Protein AF-A0A931LMC0-F1 (afdb_monomer_lite)

pLDDT: mean 79.06, std 17.69, range [34.91, 96.12]

Structure (mmCIF, N/CA/C/O backbone):
data_AF-A0A931LMC0-F1
#
_entry.id   AF-A0A931LMC0-F1
#
loop_
_atom_site.group_PDB
_atom_site.id
_atom_site.type_symbol
_atom_site.label_atom_id
_atom_site.label_alt_id
_atom_site.label_comp_id
_atom_site.label_asym_id
_atom_site.label_entity_id
_atom_site.label_seq_id
_atom_site.pdbx_PDB_ins_code
_atom_site.Cartn_x
_atom_site.Cartn_y
_atom_site.Cartn_z
_atom_site.occupancy
_atom_site.B_iso_or_equiv
_atom_site.auth_seq_id
_atom_site.auth_comp_id
_atom_site.auth_asym_id
_atom_site.auth_atom_id
_atom_site.pdbx_PDB_model_num
ATOM 1 N N . MET A 1 1 ? -24.273 28.163 -6.285 1.00 35.72 1 MET A N 1
ATOM 2 C CA . MET A 1 1 ? -22.795 28.225 -6.332 1.00 35.72 1 MET A CA 1
ATOM 3 C C . MET A 1 1 ? -22.248 27.045 -5.550 1.00 35.72 1 MET A C 1
ATOM 5 O O . MET A 1 1 ? -22.040 27.148 -4.347 1.00 35.72 1 MET A O 1
ATOM 9 N N . SER A 1 2 ? -22.114 25.901 -6.216 1.00 34.91 2 SER A N 1
ATOM 10 C CA . SER A 1 2 ? -21.588 24.675 -5.613 1.00 34.91 2 SER A CA 1
ATOM 11 C C . SER A 1 2 ? -20.102 24.589 -5.929 1.00 34.91 2 SER A C 1
ATOM 13 O O . SER A 1 2 ? -19.709 24.722 -7.084 1.00 34.91 2 SER A O 1
ATOM 15 N N . LYS A 1 3 ? -19.295 24.457 -4.876 1.00 38.03 3 LYS A N 1
ATOM 16 C CA . LYS A 1 3 ? -17.833 24.420 -4.920 1.00 38.03 3 LYS A CA 1
ATOM 17 C C . LYS A 1 3 ? -17.358 23.188 -5.690 1.00 38.03 3 LYS A C 1
ATOM 19 O O . LYS A 1 3 ? -17.740 22.069 -5.352 1.00 38.03 3 LYS A O 1
ATOM 24 N N . GLU A 1 4 ? -16.514 23.417 -6.690 1.00 40.94 4 GLU A N 1
ATOM 25 C CA . GLU A 1 4 ? -15.751 22.386 -7.387 1.00 40.94 4 GLU A CA 1
ATOM 26 C C . GLU A 1 4 ? -14.868 21.637 -6.386 1.00 40.94 4 GLU A C 1
ATOM 28 O O . GLU A 1 4 ? -13.973 22.194 -5.749 1.00 40.94 4 GLU A O 1
ATOM 33 N N . THR A 1 5 ? -15.154 20.351 -6.230 1.00 40.06 5 THR A N 1
ATOM 34 C CA . THR A 1 5 ? -14.270 19.387 -5.590 1.00 40.06 5 THR A CA 1
ATOM 35 C C . THR A 1 5 ? -13.240 18.978 -6.638 1.00 40.06 5 THR A C 1
ATOM 37 O O . THR A 1 5 ? -13.558 18.281 -7.597 1.00 40.06 5 THR A O 1
ATOM 40 N N . GLY A 1 6 ? -12.008 19.476 -6.485 1.00 41.44 6 GLY A N 1
ATOM 41 C CA . GLY A 1 6 ? -10.855 19.105 -7.307 1.00 41.44 6 GLY A CA 1
ATOM 42 C C . GLY A 1 6 ? -10.701 17.587 -7.328 1.00 41.44 6 GLY A C 1
ATOM 43 O O . GLY A 1 6 ? -10.383 16.962 -6.318 1.00 41.44 6 GLY A O 1
ATOM 44 N N . CYS A 1 7 ? -11.036 17.014 -8.478 1.00 42.03 7 CYS A N 1
ATOM 45 C CA . CYS A 1 7 ? -11.484 15.643 -8.611 1.00 42.03 7 CYS A CA 1
ATOM 46 C C . CYS A 1 7 ? -10.300 14.672 -8.697 1.00 42.03 7 CYS A C 1
ATOM 48 O O . CYS A 1 7 ? -9.403 14.827 -9.527 1.00 42.03 7 CYS A O 1
ATOM 50 N N . SER A 1 8 ? -10.323 13.621 -7.878 1.00 37.38 8 SER A N 1
ATOM 51 C CA . SER A 1 8 ? -9.375 12.496 -7.874 1.00 37.38 8 SER A CA 1
ATOM 52 C C . SER A 1 8 ? -9.359 11.672 -9.182 1.00 37.38 8 SER A C 1
ATOM 54 O O . SER A 1 8 ? -8.666 10.659 -9.265 1.00 37.38 8 SER A O 1
ATOM 56 N N . THR A 1 9 ? -10.088 12.099 -10.219 1.00 41.34 9 THR A N 1
ATOM 57 C CA . THR A 1 9 ? -10.290 11.418 -11.512 1.00 41.34 9 THR A CA 1
ATOM 58 C C . THR A 1 9 ? -9.020 11.264 -12.351 1.00 41.34 9 THR A C 1
ATOM 60 O O . THR A 1 9 ? -8.942 10.381 -13.201 1.00 41.34 9 THR A O 1
ATOM 63 N N . HIS A 1 10 ? -7.985 12.073 -12.119 1.00 42.84 10 HIS A N 1
ATOM 64 C CA . HIS A 1 10 ? -6.787 12.040 -12.964 1.00 42.84 10 HIS A CA 1
ATOM 65 C C . HIS A 1 10 ? -5.854 10.844 -12.703 1.00 42.84 10 HIS A C 1
ATOM 67 O O . HIS A 1 10 ? -5.043 10.525 -13.569 1.00 42.84 10 HIS A O 1
ATOM 73 N N . PHE A 1 11 ? -5.966 10.146 -11.565 1.00 42.09 11 PHE A N 1
ATOM 74 C CA . PHE A 1 11 ? -5.035 9.054 -11.241 1.00 42.09 11 PHE A CA 1
ATOM 75 C C . PHE A 1 11 ? -5.394 7.718 -11.900 1.00 42.09 11 PHE A C 1
ATOM 77 O O . PHE A 1 11 ? -4.492 6.991 -12.304 1.00 42.09 11 PHE A O 1
ATOM 84 N N . TYR A 1 12 ? -6.684 7.426 -12.093 1.00 40.62 12 TYR A N 1
ATOM 85 C CA . TYR A 1 12 ? -7.116 6.194 -12.768 1.00 40.62 12 TYR A CA 1
ATOM 86 C C . TYR A 1 12 ? -6.734 6.176 -14.251 1.00 40.62 12 TYR A C 1
ATOM 88 O O . TYR A 1 12 ? -6.350 5.139 -14.773 1.00 40.62 12 TYR A O 1
ATOM 96 N N . THR A 1 13 ? -6.766 7.335 -14.913 1.00 46.75 13 THR A N 1
ATOM 97 C CA . THR A 1 13 ? -6.418 7.453 -16.341 1.00 46.75 13 THR A CA 1
ATOM 98 C C . THR A 1 13 ? -4.909 7.343 -16.599 1.00 46.75 13 THR A C 1
ATOM 100 O O . THR A 1 13 ? -4.492 7.076 -17.721 1.00 46.75 13 THR A O 1
ATOM 103 N N . ALA A 1 14 ? -4.079 7.564 -15.574 1.00 53.84 14 ALA A N 1
ATOM 104 C CA . ALA A 1 14 ? -2.620 7.538 -15.681 1.00 53.84 14 ALA A CA 1
ATOM 105 C C . ALA A 1 14 ? -2.002 6.181 -15.311 1.00 53.84 14 ALA A C 1
ATOM 107 O O . ALA A 1 14 ? -0.838 5.943 -15.647 1.00 53.84 14 ALA A O 1
ATOM 108 N N . LEU A 1 15 ? -2.756 5.316 -14.620 1.00 62.12 15 LEU A N 1
ATOM 109 C CA . LEU A 1 15 ? -2.279 4.000 -14.221 1.00 62.12 15 LEU A CA 1
ATOM 110 C C . LEU A 1 15 ? -2.240 3.086 -15.450 1.00 62.12 15 LEU A C 1
ATOM 112 O O . LEU A 1 15 ? -3.274 2.700 -15.990 1.00 62.12 15 LEU A O 1
ATOM 116 N N . ARG A 1 16 ? -1.036 2.751 -15.901 1.00 63.91 16 ARG A N 1
ATOM 117 C CA . ARG A 1 16 ? -0.800 1.827 -17.012 1.00 63.91 16 ARG A CA 1
ATOM 118 C C . ARG A 1 16 ? 0.395 0.949 -16.691 1.00 63.91 16 ARG A C 1
ATOM 120 O O . ARG A 1 16 ? 1.297 1.366 -15.969 1.00 63.91 16 ARG A O 1
ATOM 127 N N . ILE A 1 17 ? 0.420 -0.247 -17.265 1.00 61.00 17 ILE A N 1
ATOM 128 C CA 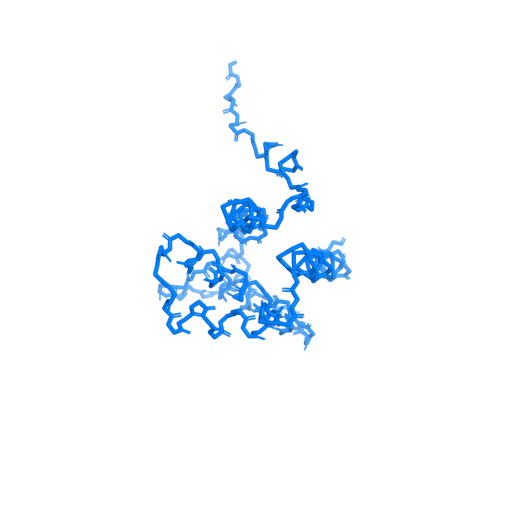. ILE A 1 17 ? 1.642 -1.050 -17.274 1.00 61.00 17 ILE A CA 1
ATOM 129 C C . ILE A 1 17 ? 2.714 -0.235 -18.027 1.00 61.00 17 ILE A C 1
ATOM 131 O O . ILE A 1 17 ? 2.418 0.231 -19.134 1.00 61.00 17 ILE A O 1
ATOM 135 N N . PRO A 1 18 ? 3.911 -0.003 -17.445 1.00 58.66 18 PRO A N 1
ATOM 136 C CA . PRO A 1 18 ? 5.004 0.674 -18.131 1.00 58.66 18 PRO A CA 1
ATOM 137 C C . PRO A 1 18 ? 5.259 0.025 -19.493 1.00 58.66 18 PRO A C 1
ATOM 139 O O . PRO A 1 18 ? 5.542 -1.172 -19.573 1.00 58.66 18 PRO A O 1
ATOM 142 N N . LEU A 1 19 ? 5.129 0.820 -20.558 1.00 57.88 19 LEU A N 1
ATOM 143 C CA . LEU A 1 19 ? 5.334 0.359 -21.936 1.00 57.88 19 LEU A CA 1
ATOM 144 C C . LEU A 1 19 ? 6.824 0.285 -22.290 1.00 57.88 19 LEU A C 1
ATOM 146 O O . LEU A 1 19 ? 7.197 -0.377 -23.257 1.00 57.88 19 LEU A O 1
ATOM 150 N N . VAL A 1 20 ? 7.666 0.970 -21.513 1.00 61.00 20 VAL A N 1
ATOM 151 C CA . VAL A 1 20 ? 9.119 0.975 -21.653 1.00 61.00 20 VAL A CA 1
ATOM 152 C C . VAL A 1 20 ? 9.744 0.727 -20.281 1.00 61.00 20 VAL A C 1
ATOM 154 O O . VAL A 1 20 ? 9.271 1.245 -19.270 1.00 61.00 20 VAL A O 1
ATOM 157 N N . ASP A 1 21 ? 10.824 -0.052 -20.249 1.00 62.91 21 ASP A N 1
ATOM 158 C CA . ASP A 1 21 ? 11.586 -0.394 -19.041 1.00 62.91 21 ASP A CA 1
ATOM 159 C C . ASP A 1 21 ? 12.452 0.799 -18.578 1.00 62.91 21 ASP A C 1
ATOM 161 O O . ASP A 1 21 ? 13.682 0.766 -18.583 1.00 62.91 21 ASP A O 1
ATOM 165 N N . VAL A 1 22 ? 11.797 1.925 -18.274 1.00 76.69 22 VAL A N 1
ATOM 166 C CA . VAL A 1 22 ? 12.434 3.186 -17.881 1.00 76.69 22 VAL A CA 1
ATOM 167 C C . VAL A 1 22 ? 12.048 3.526 -16.449 1.00 76.69 22 VAL A C 1
ATOM 169 O O . VAL A 1 22 ? 10.870 3.656 -16.114 1.00 76.69 22 VAL A O 1
ATOM 172 N N . GLN A 1 23 ? 13.064 3.755 -15.614 1.00 77.44 23 GLN A N 1
ATOM 173 C CA . GLN A 1 23 ? 12.900 4.027 -14.183 1.00 77.44 23 GLN A CA 1
ATOM 174 C C . GLN A 1 23 ? 11.944 5.195 -13.895 1.00 77.44 23 GLN A C 1
ATOM 176 O O . GLN A 1 23 ? 11.107 5.088 -13.008 1.00 77.44 23 GLN A O 1
ATOM 181 N N . SER A 1 24 ? 12.005 6.285 -14.666 1.00 82.00 24 SER A N 1
ATOM 182 C CA . SER A 1 24 ? 11.127 7.446 -14.459 1.00 82.00 24 SER A CA 1
ATOM 183 C C . SER A 1 24 ? 9.650 7.156 -14.753 1.00 82.00 24 SER A C 1
ATOM 185 O O . SER A 1 24 ? 8.775 7.725 -14.095 1.00 82.00 24 SER A O 1
ATOM 187 N N . GLU A 1 25 ? 9.351 6.268 -15.708 1.00 81.81 25 GLU A N 1
ATOM 188 C CA . GLU A 1 25 ? 7.983 5.807 -15.957 1.00 81.81 25 GLU A CA 1
ATOM 189 C C . GLU A 1 25 ? 7.517 4.903 -14.814 1.00 81.81 25 GLU A C 1
ATOM 191 O O . GLU A 1 25 ? 6.444 5.138 -14.259 1.00 81.81 25 GLU A O 1
ATOM 196 N N . PHE A 1 26 ? 8.350 3.948 -14.394 1.00 83.88 26 PHE A N 1
ATOM 197 C CA . PHE A 1 26 ? 8.071 3.090 -13.241 1.00 83.88 26 PHE A CA 1
ATOM 198 C C . PHE A 1 26 ? 7.796 3.899 -11.965 1.00 83.88 26 PHE A C 1
ATOM 200 O O . PHE A 1 26 ? 6.766 3.704 -11.320 1.00 83.88 26 PHE A O 1
ATOM 207 N N . ASP A 1 27 ? 8.653 4.865 -11.632 1.00 83.81 27 ASP A N 1
ATOM 208 C CA . ASP A 1 27 ? 8.491 5.721 -10.453 1.00 83.81 27 ASP A CA 1
ATOM 209 C C . ASP A 1 27 ? 7.198 6.543 -10.526 1.00 83.81 27 ASP A C 1
ATOM 211 O O . ASP A 1 27 ? 6.504 6.715 -9.520 1.00 83.81 27 ASP A O 1
ATOM 215 N N . SER A 1 28 ? 6.836 7.020 -11.723 1.00 85.69 28 SER A N 1
ATOM 216 C CA . SER A 1 28 ? 5.581 7.744 -11.952 1.00 85.69 28 SER A CA 1
ATOM 217 C C . SER A 1 28 ? 4.362 6.847 -11.727 1.00 85.69 28 SER A C 1
ATOM 219 O O . SER A 1 28 ? 3.390 7.279 -11.102 1.00 85.69 28 SER A O 1
ATOM 221 N N . GLN A 1 29 ? 4.422 5.593 -12.179 1.00 88.25 29 GLN A N 1
ATOM 222 C CA . GLN A 1 29 ? 3.363 4.605 -11.980 1.00 88.25 29 GLN A CA 1
ATOM 223 C C . GLN A 1 29 ? 3.224 4.193 -10.505 1.00 88.25 29 GLN A C 1
ATOM 225 O O . GLN A 1 29 ? 2.119 4.189 -9.958 1.00 88.25 29 GLN A O 1
ATOM 230 N N . VAL A 1 30 ? 4.340 3.945 -9.812 1.00 88.75 30 VAL A N 1
ATOM 231 C CA . VAL A 1 30 ? 4.368 3.679 -8.362 1.00 88.75 30 VAL A CA 1
ATOM 232 C C . VAL A 1 30 ? 3.808 4.864 -7.570 1.00 88.75 30 VAL A C 1
ATOM 234 O O . VAL A 1 30 ? 3.014 4.676 -6.642 1.00 88.75 30 VAL A O 1
ATOM 237 N N . LEU A 1 31 ? 4.178 6.095 -7.937 1.00 89.31 31 LEU A N 1
ATOM 238 C CA . LEU A 1 31 ? 3.652 7.312 -7.321 1.00 89.31 31 LEU A CA 1
ATOM 239 C C . LEU A 1 31 ? 2.135 7.426 -7.511 1.00 89.31 31 LEU A C 1
ATOM 241 O O . LEU A 1 31 ? 1.427 7.721 -6.545 1.00 89.31 31 LEU A O 1
ATOM 245 N N . ALA A 1 32 ? 1.638 7.195 -8.729 1.00 89.62 32 ALA A N 1
ATOM 246 C CA . ALA A 1 32 ? 0.211 7.229 -9.029 1.00 89.62 32 ALA A CA 1
ATOM 247 C C . ALA A 1 32 ? -0.554 6.189 -8.200 1.00 89.62 32 ALA A C 1
ATOM 249 O O . ALA A 1 32 ? -1.514 6.541 -7.514 1.00 89.62 32 ALA A O 1
ATOM 250 N N . LEU A 1 33 ? -0.084 4.940 -8.173 1.00 91.06 33 LEU A N 1
ATOM 251 C CA . LEU A 1 33 ? -0.728 3.873 -7.409 1.00 91.06 33 LEU A CA 1
ATOM 252 C C . LEU A 1 33 ? -0.718 4.146 -5.900 1.00 91.06 33 LEU A C 1
ATOM 254 O O . LEU A 1 33 ? -1.727 3.950 -5.224 1.00 91.06 33 LEU A O 1
ATOM 258 N N . THR A 1 34 ? 0.393 4.663 -5.366 1.00 91.94 34 THR A N 1
ATOM 259 C CA . THR A 1 34 ? 0.477 5.031 -3.945 1.00 91.94 34 THR A CA 1
ATOM 260 C C . THR A 1 34 ? -0.542 6.113 -3.594 1.00 91.94 34 THR A C 1
ATOM 262 O O . THR A 1 34 ? -1.172 6.041 -2.542 1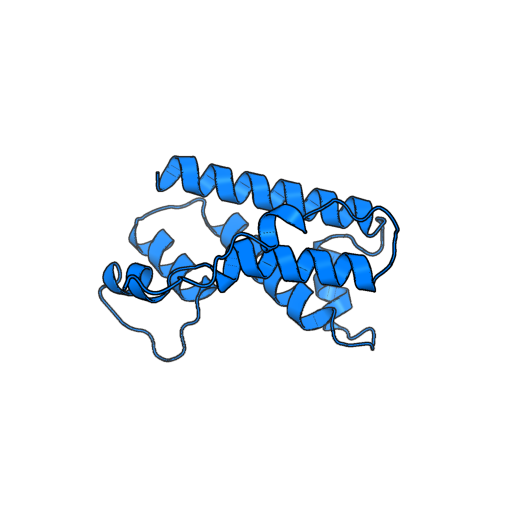.00 91.94 34 THR A O 1
ATOM 265 N N . LYS A 1 35 ? -0.760 7.098 -4.474 1.00 90.12 35 LYS A N 1
ATOM 266 C CA . LYS A 1 35 ? -1.793 8.118 -4.251 1.00 90.12 35 LYS A CA 1
ATOM 267 C C . LYS A 1 35 ? -3.200 7.521 -4.214 1.00 90.12 35 LYS A C 1
ATOM 269 O O . LYS A 1 35 ? -4.015 7.941 -3.400 1.00 90.12 35 LYS A O 1
ATOM 274 N N . ILE A 1 36 ? -3.468 6.537 -5.072 1.00 90.12 36 ILE A N 1
ATOM 275 C CA . ILE A 1 36 ? -4.773 5.870 -5.160 1.00 90.12 36 ILE A CA 1
ATOM 276 C C . ILE A 1 36 ? -5.040 4.979 -3.945 1.00 90.12 36 ILE A C 1
ATOM 278 O O . ILE A 1 36 ? -6.170 4.958 -3.474 1.00 90.12 36 ILE A O 1
ATOM 282 N N . LEU A 1 37 ? -4.045 4.242 -3.443 1.00 92.06 37 LEU A N 1
ATOM 283 C CA . LEU A 1 37 ? -4.259 3.230 -2.398 1.00 92.06 37 LEU A CA 1
ATOM 284 C C . LEU A 1 37 ? -3.905 3.696 -0.982 1.00 92.06 37 LEU A C 1
ATOM 286 O O . LEU A 1 37 ? -4.500 3.220 -0.020 1.00 92.06 37 LEU A O 1
ATOM 290 N N . VAL A 1 38 ? -2.918 4.583 -0.843 1.00 92.06 38 VAL A N 1
ATOM 291 C CA . VAL A 1 38 ? -2.390 5.016 0.459 1.00 92.06 38 VAL A CA 1
ATOM 292 C C . VAL A 1 38 ? -2.827 6.439 0.777 1.00 92.06 38 VAL A C 1
ATOM 294 O O . VAL A 1 38 ? -3.417 6.663 1.830 1.00 92.06 38 VAL A O 1
ATOM 297 N N . ASP A 1 39 ? -2.573 7.399 -0.118 1.00 88.94 39 ASP A N 1
ATOM 298 C CA . ASP A 1 39 ? -2.890 8.812 0.162 1.00 88.94 39 ASP A CA 1
ATOM 299 C C . ASP A 1 39 ? -4.411 9.076 0.147 1.00 88.94 39 ASP A C 1
ATOM 301 O O . ASP A 1 39 ? -4.869 10.078 0.690 1.00 88.94 39 ASP A O 1
ATOM 305 N N . SER A 1 40 ? -5.201 8.179 -0.450 1.00 88.69 40 SER A N 1
ATOM 306 C CA . SER A 1 40 ? -6.667 8.249 -0.470 1.00 88.69 40 SER A CA 1
ATOM 307 C C . SER A 1 40 ? -7.333 7.750 0.817 1.00 88.69 40 SER A C 1
ATOM 309 O O . SER A 1 40 ? -8.541 7.938 0.988 1.00 88.69 40 SER A O 1
ATOM 311 N N . LEU A 1 41 ? -6.580 7.105 1.721 1.00 90.31 41 LEU A N 1
ATOM 312 C CA . LEU A 1 41 ? -7.124 6.596 2.975 1.00 90.31 41 LEU A CA 1
ATOM 313 C C . LEU A 1 41 ? -7.698 7.757 3.788 1.00 90.31 41 LEU A C 1
ATOM 315 O O . LEU A 1 41 ? -6.990 8.687 4.174 1.00 90.31 41 LEU A O 1
ATOM 319 N N . ASN A 1 42 ? -8.996 7.686 4.083 1.00 90.50 42 ASN A N 1
ATOM 320 C CA . ASN A 1 42 ? -9.660 8.713 4.871 1.00 90.50 42 ASN A CA 1
ATOM 321 C C . ASN A 1 42 ? -9.316 8.542 6.357 1.00 90.50 42 ASN A C 1
ATOM 323 O O . ASN A 1 42 ? -10.031 7.896 7.123 1.00 90.50 42 ASN A O 1
ATOM 327 N N . GLU A 1 43 ? -8.187 9.122 6.753 1.00 91.31 43 GLU A N 1
ATOM 328 C CA . GLU A 1 43 ? -7.663 9.047 8.113 1.00 91.31 43 GLU A CA 1
ATOM 329 C C . GLU A 1 43 ? -8.622 9.585 9.181 1.00 91.31 43 GLU A C 1
ATOM 331 O O . GLU A 1 43 ? -8.563 9.125 10.324 1.00 91.31 43 GLU A O 1
ATOM 336 N N . GLU A 1 44 ? -9.474 10.550 8.830 1.00 90.19 44 GLU A N 1
ATOM 337 C CA . GLU A 1 44 ? -10.473 11.129 9.732 1.00 90.19 44 GLU A CA 1
ATOM 338 C C . GLU A 1 44 ? -11.584 10.115 10.014 1.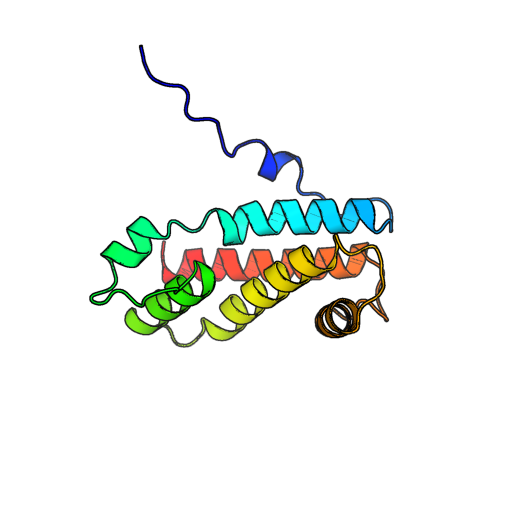00 90.19 44 GLU A C 1
ATOM 340 O O . GLU A 1 44 ? -11.788 9.744 11.169 1.00 90.19 44 GLU A O 1
ATOM 345 N N . LYS A 1 45 ? -12.205 9.554 8.968 1.00 90.44 45 LYS A N 1
ATOM 346 C CA . LYS A 1 45 ? -13.249 8.523 9.108 1.00 90.44 45 LYS A CA 1
ATOM 347 C C . LYS A 1 45 ? -12.742 7.249 9.776 1.00 90.44 45 LYS A C 1
ATOM 349 O O . LYS A 1 45 ? -13.463 6.627 10.551 1.00 90.44 45 LYS A O 1
ATOM 354 N N . ILE A 1 46 ? -11.501 6.846 9.500 1.00 92.62 46 ILE A N 1
ATOM 355 C CA . ILE A 1 46 ? -10.894 5.700 10.190 1.00 92.62 46 ILE A CA 1
ATOM 356 C C . ILE A 1 46 ? -10.729 6.019 11.683 1.00 92.62 46 ILE A C 1
ATOM 358 O O . ILE A 1 46 ? -11.023 5.175 12.527 1.00 92.62 46 ILE A O 1
ATOM 362 N N . GLN A 1 47 ? -10.296 7.236 12.030 1.00 92.19 47 GLN A N 1
ATOM 363 C CA . GLN A 1 47 ? -10.143 7.648 13.425 1.00 92.19 47 GLN A CA 1
ATOM 364 C C . GLN A 1 47 ? -11.483 7.716 14.171 1.00 92.19 47 GLN A C 1
ATOM 366 O O . GLN A 1 47 ? -11.504 7.391 15.354 1.00 92.19 47 GLN A O 1
ATOM 371 N N . GLU A 1 48 ? -12.584 8.086 13.513 1.00 92.44 48 GLU A N 1
ATOM 372 C CA . GLU A 1 48 ? -13.936 8.057 14.101 1.00 92.44 48 GLU A CA 1
ATOM 373 C C . GLU A 1 48 ? -14.370 6.643 14.523 1.00 92.44 48 GLU A C 1
ATOM 375 O O . GLU A 1 48 ? -15.139 6.481 15.466 1.00 92.44 48 GLU A O 1
ATOM 380 N N . GLN A 1 49 ? -13.851 5.608 13.856 1.00 90.88 49 GLN A N 1
ATOM 381 C CA . GLN A 1 49 ? -14.118 4.202 14.177 1.00 90.88 49 GLN A CA 1
ATOM 382 C C . GLN A 1 49 ? -13.183 3.640 15.263 1.00 90.88 49 GLN A C 1
ATOM 384 O O . GLN A 1 49 ? -13.319 2.480 15.653 1.00 90.88 49 GLN A O 1
ATOM 389 N N . LEU A 1 50 ? -12.217 4.432 15.737 1.00 91.75 50 LEU A N 1
ATOM 390 C CA . LEU A 1 50 ? -11.215 4.037 16.723 1.00 91.75 50 LEU A CA 1
ATOM 391 C C . LEU A 1 50 ? -11.454 4.780 18.039 1.00 91.75 50 LEU A C 1
ATOM 393 O O . LEU A 1 50 ? -11.508 6.005 18.081 1.00 91.75 50 LEU A O 1
ATOM 397 N N . SER A 1 51 ? -11.519 4.037 19.144 1.00 88.06 51 SER A N 1
ATOM 398 C CA . SER A 1 51 ? -11.785 4.595 20.480 1.00 88.06 51 SER A CA 1
ATOM 399 C C . SER A 1 51 ? -10.656 5.475 21.021 1.00 88.06 51 SER A C 1
ATOM 401 O O . SER A 1 51 ? -10.877 6.308 21.897 1.00 88.06 51 SER A O 1
ATOM 403 N N . THR A 1 52 ? -9.434 5.303 20.515 1.00 90.38 52 THR A N 1
ATOM 404 C CA . THR A 1 52 ? -8.248 6.027 20.980 1.00 90.38 52 THR A CA 1
ATOM 405 C C . THR A 1 52 ? -7.502 6.681 19.827 1.00 90.38 52 THR A C 1
ATOM 407 O O . THR A 1 52 ? -7.471 6.176 18.699 1.00 90.38 52 THR A O 1
ATOM 410 N N . LYS A 1 53 ? -6.852 7.810 20.117 1.00 90.06 53 LYS A N 1
ATOM 411 C CA . LYS A 1 53 ? -5.975 8.519 19.183 1.00 90.06 53 LYS A CA 1
ATOM 412 C C . LYS A 1 53 ? -4.523 8.304 19.591 1.00 90.06 53 LYS A C 1
ATOM 414 O O . LYS A 1 53 ? -4.143 8.641 20.709 1.00 90.06 53 LYS A O 1
ATOM 419 N N . ILE A 1 54 ? -3.709 7.774 18.681 1.00 91.44 54 ILE A N 1
ATOM 420 C CA . ILE A 1 54 ? -2.272 7.588 18.900 1.00 91.44 54 ILE A CA 1
ATOM 421 C C . ILE A 1 54 ? -1.529 8.770 18.272 1.00 91.44 54 ILE A C 1
ATOM 423 O O . ILE A 1 54 ? -1.691 9.081 17.090 1.00 91.44 54 ILE A O 1
ATOM 427 N N . LYS A 1 55 ? -0.718 9.472 19.070 1.00 89.19 55 LYS A N 1
ATOM 428 C CA . LYS A 1 55 ? 0.048 10.631 18.594 1.00 89.19 55 LYS A CA 1
ATOM 429 C C . LYS A 1 55 ? 1.080 10.183 17.553 1.00 89.19 55 LYS A C 1
ATOM 431 O O . LYS A 1 55 ? 1.898 9.317 17.832 1.00 89.19 55 LYS A O 1
ATOM 436 N N . GLY A 1 56 ? 1.062 10.808 16.374 1.00 86.00 56 GLY A N 1
ATOM 437 C CA . GLY A 1 56 ? 2.012 10.522 15.289 1.00 86.00 56 GLY A CA 1
ATOM 438 C C . GLY A 1 56 ? 1.667 9.304 14.423 1.00 86.00 56 GLY A C 1
ATOM 439 O O . GLY A 1 56 ? 2.431 8.976 13.518 1.00 86.00 56 GLY A O 1
ATOM 440 N N . GLU A 1 57 ? 0.528 8.650 14.663 1.00 90.31 57 GLU A N 1
ATOM 441 C CA . GLU A 1 57 ? 0.050 7.545 13.832 1.00 90.31 57 GLU A CA 1
ATOM 442 C C . GLU A 1 57 ? -0.404 8.052 12.452 1.00 90.31 57 GLU A C 1
ATOM 444 O O . GLU A 1 57 ? -1.267 8.927 12.355 1.00 90.31 57 GLU A O 1
ATOM 449 N N . LYS A 1 58 ? 0.193 7.497 11.390 1.00 89.06 58 LYS A N 1
ATOM 450 C CA . LYS A 1 58 ? -0.089 7.830 9.981 1.00 89.06 58 LYS A CA 1
ATOM 451 C C . LYS A 1 58 ? -1.076 6.845 9.348 1.00 89.06 58 LYS A C 1
ATOM 453 O O . LYS A 1 58 ? -1.275 5.755 9.886 1.00 89.06 58 LYS A O 1
ATOM 458 N N . GLY A 1 59 ? -1.594 7.182 8.164 1.00 90.94 59 GLY A N 1
ATOM 459 C CA . GLY A 1 59 ? -2.603 6.435 7.403 1.00 90.94 59 GLY A CA 1
ATOM 460 C C . GLY A 1 59 ? -2.506 4.912 7.449 1.00 90.94 59 GLY A C 1
ATOM 461 O O . GLY A 1 59 ? -3.415 4.280 7.978 1.00 90.94 59 GLY A O 1
ATOM 462 N N . ILE A 1 60 ? -1.410 4.306 6.971 1.00 95.19 60 ILE A N 1
ATOM 463 C CA . ILE A 1 60 ? -1.293 2.832 6.927 1.00 95.19 60 ILE A CA 1
ATOM 464 C C . ILE A 1 60 ? -1.352 2.212 8.330 1.00 95.19 60 ILE A C 1
ATOM 466 O O . ILE A 1 60 ? -2.050 1.225 8.533 1.00 95.19 60 ILE A O 1
ATOM 470 N N . SER A 1 61 ? -0.654 2.791 9.312 1.00 95.06 61 SER A N 1
ATOM 471 C CA . SER A 1 61 ? -0.668 2.274 10.689 1.00 95.06 61 SER A CA 1
ATOM 472 C C . SER A 1 61 ? -2.041 2.431 11.345 1.00 95.06 61 SER A C 1
ATOM 474 O O . SER A 1 61 ? -2.507 1.522 12.027 1.00 95.06 61 SER A O 1
ATOM 476 N N . LYS A 1 62 ? -2.724 3.548 11.082 1.00 94.94 62 LYS A N 1
ATOM 477 C CA . LYS A 1 62 ? -4.093 3.781 11.549 1.00 94.94 62 LYS A CA 1
ATOM 478 C C . LYS A 1 62 ? -5.072 2.785 10.927 1.00 94.94 62 LYS A C 1
ATOM 480 O O . LYS A 1 62 ? -5.936 2.252 11.619 1.00 94.94 62 LYS A O 1
ATOM 485 N N . PHE A 1 63 ? -4.911 2.505 9.636 1.00 95.19 63 PHE A N 1
ATOM 486 C CA . PHE A 1 63 ? -5.716 1.524 8.920 1.00 95.19 63 PHE A CA 1
ATOM 487 C C . PHE A 1 63 ? -5.479 0.097 9.437 1.00 95.19 63 PHE A C 1
ATOM 489 O O . PHE A 1 63 ? -6.437 -0.619 9.706 1.00 95.19 63 PHE A O 1
ATOM 496 N N . GLU A 1 64 ? -4.226 -0.289 9.685 1.00 96.12 64 GLU A N 1
ATOM 497 C CA . GLU A 1 64 ? -3.875 -1.563 10.325 1.00 96.12 64 GLU A CA 1
ATOM 498 C C . GLU A 1 64 ? -4.562 -1.731 11.689 1.00 96.12 64 GLU A C 1
ATOM 500 O O . GLU A 1 64 ? -5.199 -2.754 11.949 1.00 96.12 64 GLU A O 1
ATOM 505 N N . ARG A 1 65 ? -4.505 -0.700 12.541 1.00 95.19 65 ARG A N 1
ATOM 506 C CA . ARG A 1 65 ? -5.175 -0.707 13.847 1.00 95.19 65 ARG A CA 1
ATOM 507 C C . ARG A 1 65 ? -6.691 -0.830 13.719 1.00 95.19 65 ARG A C 1
ATOM 509 O O . ARG A 1 65 ? -7.317 -1.535 14.510 1.00 95.19 65 ARG A O 1
ATOM 516 N N . PHE A 1 66 ? -7.282 -0.171 12.727 1.00 95.06 66 PHE A N 1
ATOM 517 C CA . PHE A 1 66 ? -8.703 -0.300 12.424 1.00 95.06 66 PHE A CA 1
ATOM 518 C C . PHE A 1 66 ? -9.085 -1.731 12.036 1.00 95.06 66 PHE A C 1
ATOM 520 O O . PHE A 1 66 ? -10.007 -2.280 12.637 1.00 95.06 66 PHE A O 1
ATOM 527 N N . LEU A 1 67 ? -8.354 -2.366 11.114 1.00 94.38 67 LEU A N 1
ATOM 528 C CA . LEU A 1 67 ? -8.624 -3.751 10.708 1.00 94.38 67 LEU A CA 1
ATOM 529 C C . LEU A 1 67 ? -8.483 -4.724 11.885 1.00 94.38 67 LEU A C 1
ATOM 531 O O . LEU A 1 67 ? -9.341 -5.584 12.081 1.00 94.38 67 LEU A O 1
ATOM 535 N N . SER A 1 68 ? -7.453 -4.528 12.713 1.00 93.88 68 SER A N 1
ATOM 536 C CA . SER A 1 68 ? -7.247 -5.295 13.944 1.00 93.88 68 SER A CA 1
ATOM 537 C C . SER A 1 68 ? -8.410 -5.127 14.930 1.00 93.88 68 SER A C 1
ATOM 539 O O . SER A 1 68 ? -8.930 -6.109 15.452 1.00 93.88 68 SER A O 1
ATOM 541 N N . THR A 1 69 ? -8.891 -3.896 15.127 1.00 92.69 69 THR A N 1
ATOM 542 C CA . THR A 1 69 ? -10.022 -3.596 16.027 1.00 92.69 69 THR A CA 1
ATOM 543 C C . THR A 1 69 ? -11.341 -4.183 15.516 1.00 92.69 69 THR A C 1
ATOM 545 O O . THR A 1 69 ? -12.202 -4.548 16.313 1.00 92.69 69 THR A O 1
ATOM 548 N N . LYS A 1 70 ? -11.508 -4.313 14.193 1.00 91.19 70 LYS A N 1
ATOM 549 C CA . LYS A 1 70 ? -12.651 -5.009 13.579 1.00 91.19 70 LYS A CA 1
ATOM 550 C C . LYS A 1 70 ? -12.541 -6.540 13.658 1.00 91.19 70 LYS A C 1
ATOM 552 O O . LYS A 1 70 ? -13.497 -7.219 13.301 1.00 91.19 70 LYS A O 1
ATOM 557 N N . GLY A 1 71 ? -11.423 -7.081 14.147 1.00 91.94 71 GLY A N 1
ATOM 558 C CA . GLY A 1 71 ? -11.222 -8.518 14.332 1.00 91.94 71 GLY A CA 1
ATOM 559 C C . GLY A 1 71 ? -10.842 -9.275 13.059 1.00 91.94 71 GLY A C 1
ATOM 560 O O . GLY A 1 71 ? -10.928 -10.502 13.035 1.00 91.94 71 GLY A O 1
ATOM 561 N N . PHE A 1 72 ? -10.420 -8.581 11.997 1.00 92.44 72 PHE A N 1
ATOM 562 C CA . PHE A 1 72 ? -9.896 -9.256 10.811 1.00 92.44 72 PHE A CA 1
ATOM 563 C C . PHE A 1 72 ? -8.542 -9.902 11.122 1.00 92.44 72 PHE A C 1
ATOM 565 O O . PHE A 1 72 ? -7.754 -9.352 11.885 1.00 92.44 72 PHE A O 1
ATOM 572 N N . THR A 1 73 ? -8.262 -11.071 10.546 1.00 89.19 73 THR A N 1
ATOM 573 C CA . THR A 1 73 ? -7.064 -11.875 10.876 1.00 89.19 73 THR A CA 1
ATOM 574 C C . THR A 1 73 ? -6.131 -12.102 9.689 1.00 89.19 73 THR A C 1
ATOM 576 O O . THR A 1 73 ? -5.018 -12.585 9.877 1.00 89.19 73 THR A O 1
ATOM 579 N N . ASP A 1 74 ? -6.569 -11.720 8.492 1.00 93.12 74 ASP A N 1
ATOM 580 C CA . ASP A 1 74 ? -5.937 -11.932 7.191 1.00 93.12 74 ASP A CA 1
ATOM 581 C C . ASP A 1 74 ? -5.440 -10.624 6.537 1.00 93.12 74 ASP A C 1
ATOM 583 O O . ASP A 1 74 ? -5.033 -10.613 5.378 1.00 93.12 74 ASP A O 1
ATOM 587 N N . TYR A 1 75 ? -5.407 -9.508 7.276 1.00 94.62 75 TYR A N 1
ATOM 588 C CA . TYR A 1 75 ? -5.019 -8.194 6.743 1.00 94.62 75 TYR A CA 1
ATOM 589 C C . TYR A 1 75 ? -3.506 -7.982 6.566 1.00 94.62 75 TYR A C 1
ATOM 591 O O . TYR A 1 75 ? -3.073 -7.055 5.878 1.00 94.62 75 TYR A O 1
ATOM 599 N N . GLN A 1 76 ? -2.674 -8.786 7.219 1.00 95.44 76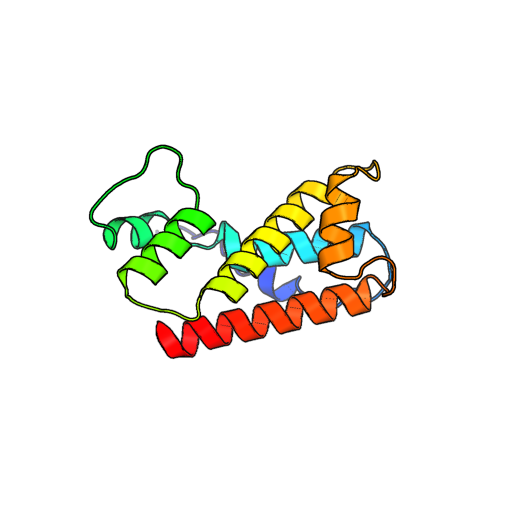 GLN A N 1
ATOM 600 C CA . GLN A 1 76 ? -1.237 -8.558 7.375 1.00 95.44 76 GLN A CA 1
ATOM 601 C C . GLN A 1 76 ? -0.495 -8.528 6.026 1.00 95.44 76 GLN A C 1
ATOM 603 O O . GLN A 1 76 ? 0.322 -7.620 5.837 1.00 95.44 76 GLN A O 1
ATOM 608 N N . PRO A 1 77 ? -0.776 -9.425 5.053 1.00 94.56 77 PRO A N 1
ATOM 609 C CA . PRO A 1 77 ? -0.179 -9.339 3.720 1.00 94.56 77 PRO A CA 1
ATOM 610 C C . PRO A 1 77 ? -0.518 -8.027 3.001 1.00 94.56 77 PRO A C 1
ATOM 612 O O . PRO A 1 77 ? 0.343 -7.448 2.339 1.00 94.56 77 PRO A O 1
ATOM 615 N N . HIS A 1 78 ? -1.739 -7.518 3.181 1.00 94.88 78 HIS A N 1
ATOM 616 C CA . HIS A 1 78 ? -2.201 -6.275 2.567 1.00 94.88 78 HIS A CA 1
ATOM 617 C C . HIS A 1 78 ? -1.546 -5.043 3.190 1.00 94.88 78 HIS A C 1
ATOM 619 O O . HIS A 1 78 ? -1.066 -4.166 2.474 1.00 94.88 78 HIS A O 1
ATOM 625 N N . ILE A 1 79 ? -1.438 -4.998 4.520 1.00 96.06 79 ILE A N 1
ATOM 626 C CA . ILE A 1 79 ? -0.706 -3.926 5.204 1.00 96.06 79 ILE A CA 1
ATOM 627 C C . ILE A 1 79 ? 0.769 -3.940 4.806 1.00 96.06 79 ILE A C 1
ATOM 629 O O . ILE A 1 79 ? 1.331 -2.885 4.508 1.00 96.06 79 ILE A O 1
ATOM 633 N N . LYS A 1 80 ? 1.394 -5.123 4.743 1.00 94.19 80 LYS A N 1
ATOM 634 C CA . LYS A 1 80 ? 2.776 -5.257 4.271 1.00 94.19 80 LYS A CA 1
ATOM 635 C C . LYS A 1 80 ? 2.927 -4.708 2.851 1.00 94.19 80 LYS A C 1
ATOM 637 O O . LYS A 1 80 ? 3.831 -3.912 2.617 1.00 94.19 80 LYS A O 1
ATOM 642 N N . PHE A 1 81 ? 2.014 -5.059 1.944 1.00 94.19 81 PHE A N 1
ATOM 643 C CA . PHE A 1 81 ? 1.997 -4.532 0.580 1.00 94.19 81 PHE A CA 1
ATOM 644 C C . PHE A 1 81 ? 1.918 -2.997 0.540 1.00 94.19 81 PHE A C 1
ATOM 646 O O . PHE A 1 81 ? 2.741 -2.375 -0.129 1.00 94.19 81 PHE A O 1
ATOM 653 N N . LEU A 1 82 ? 1.000 -2.371 1.286 1.00 94.69 82 LEU A N 1
ATOM 654 C CA . LEU A 1 82 ? 0.883 -0.906 1.319 1.00 94.69 82 LEU A CA 1
ATOM 655 C C . LEU A 1 82 ? 2.166 -0.235 1.836 1.00 94.69 82 LEU A C 1
ATOM 657 O O . LEU A 1 82 ? 2.571 0.807 1.318 1.00 94.69 82 LEU A O 1
ATOM 661 N N . ARG A 1 83 ? 2.820 -0.830 2.845 1.00 93.44 83 ARG A N 1
ATOM 662 C CA . ARG A 1 83 ? 4.098 -0.333 3.379 1.00 93.44 83 ARG A CA 1
ATOM 663 C C . ARG A 1 83 ? 5.221 -0.470 2.355 1.00 93.44 83 ARG A C 1
ATOM 665 O O . ARG A 1 83 ? 5.940 0.500 2.137 1.00 93.44 83 ARG A O 1
ATOM 672 N N . ASP A 1 84 ? 5.337 -1.626 1.705 1.00 90.75 84 ASP A N 1
ATOM 673 C CA . ASP A 1 84 ? 6.343 -1.866 0.666 1.00 90.75 84 ASP A CA 1
ATOM 674 C C . ASP A 1 84 ? 6.145 -0.893 -0.521 1.00 90.75 84 ASP A C 1
ATOM 676 O O . ASP A 1 84 ? 7.115 -0.306 -1.001 1.00 90.75 84 ASP A O 1
ATOM 680 N N . LEU A 1 85 ? 4.895 -0.632 -0.933 1.00 91.25 85 LEU A N 1
ATOM 681 C CA . LEU A 1 85 ? 4.554 0.348 -1.974 1.00 91.25 85 LEU A CA 1
ATOM 682 C C . LEU A 1 85 ? 4.939 1.784 -1.568 1.00 91.25 85 LEU A C 1
ATOM 684 O O . LEU A 1 85 ? 5.546 2.518 -2.351 1.00 91.25 85 LEU A O 1
ATOM 688 N N . GLN A 1 86 ? 4.639 2.184 -0.329 1.00 91.00 86 GLN A N 1
ATOM 689 C CA . GLN A 1 86 ? 5.018 3.500 0.192 1.00 91.00 86 GLN A CA 1
ATOM 690 C C . GLN A 1 86 ? 6.543 3.666 0.279 1.00 91.00 86 GLN A C 1
ATOM 692 O O . GLN A 1 86 ? 7.070 4.726 -0.076 1.00 91.00 86 GLN A O 1
ATOM 697 N N . SER A 1 87 ? 7.258 2.628 0.718 1.00 87.88 87 SER A N 1
ATOM 698 C CA . SER A 1 87 ? 8.720 2.608 0.732 1.00 87.88 87 SER A CA 1
ATOM 699 C C . SER A 1 87 ? 9.283 2.757 -0.679 1.00 87.88 87 SER A C 1
ATOM 701 O O . SER A 1 87 ? 10.151 3.607 -0.888 1.00 87.88 87 SER A O 1
ATOM 703 N N . LEU A 1 88 ? 8.734 2.028 -1.657 1.00 85.50 88 LEU A N 1
ATOM 704 C CA . LEU A 1 88 ? 9.154 2.105 -3.055 1.00 85.50 88 LEU A CA 1
ATOM 705 C C . LEU A 1 88 ? 9.019 3.535 -3.595 1.00 85.50 88 LEU A C 1
ATOM 707 O O . LEU A 1 88 ? 10.006 4.091 -4.079 1.00 85.50 88 LEU A O 1
ATOM 711 N N . ARG A 1 89 ? 7.867 4.188 -3.376 1.00 85.25 89 ARG A N 1
ATOM 712 C CA . ARG A 1 89 ? 7.655 5.610 -3.713 1.00 85.25 89 ARG A CA 1
ATOM 713 C C . ARG A 1 89 ? 8.712 6.519 -3.088 1.00 85.25 89 ARG A C 1
ATOM 715 O O . ARG A 1 89 ? 9.241 7.392 -3.768 1.00 85.25 89 ARG A O 1
ATOM 722 N N . SER A 1 90 ? 8.997 6.351 -1.795 1.00 81.38 90 SER A N 1
ATOM 723 C CA . SER A 1 90 ? 9.967 7.206 -1.092 1.00 81.38 90 SER A CA 1
ATOM 724 C C . SER A 1 90 ? 11.407 7.006 -1.576 1.00 81.38 90 SER A C 1
ATOM 726 O O . SER A 1 90 ? 12.224 7.918 -1.470 1.00 81.38 90 SER A O 1
ATOM 728 N N . SER A 1 91 ? 11.705 5.829 -2.131 1.00 75.44 91 SER A N 1
ATOM 729 C CA . SER A 1 91 ? 13.034 5.460 -2.614 1.00 75.44 91 SER A CA 1
ATOM 730 C C . SER A 1 91 ? 13.280 5.790 -4.094 1.00 75.44 91 SER A C 1
ATOM 732 O O . SER A 1 91 ? 14.423 6.062 -4.448 1.00 75.44 91 SER A O 1
ATOM 734 N N . GLY A 1 92 ? 12.240 5.828 -4.940 1.00 62.50 92 GLY A N 1
ATOM 735 C CA . GLY A 1 92 ? 12.367 6.058 -6.391 1.00 62.50 92 GLY A CA 1
ATOM 736 C C . GLY A 1 92 ? 12.829 7.471 -6.772 1.00 62.50 92 GLY A C 1
ATOM 737 O O . GLY A 1 92 ? 13.588 7.657 -7.713 1.00 62.50 92 GLY A O 1
ATOM 738 N N . SER A 1 93 ? 12.484 8.492 -5.981 1.00 52.88 93 SER A N 1
ATOM 739 C CA . SER A 1 93 ? 12.929 9.876 -6.240 1.00 52.88 93 SER A CA 1
ATOM 740 C C . SER A 1 93 ? 14.407 10.124 -5.910 1.00 52.88 93 SER A C 1
ATOM 742 O O . SER A 1 93 ? 14.964 11.164 -6.269 1.00 52.88 93 SER A O 1
ATOM 744 N N . ALA A 1 94 ? 15.057 9.197 -5.202 1.00 46.31 94 ALA A N 1
ATOM 745 C CA . ALA A 1 94 ? 16.466 9.303 -4.876 1.00 46.31 94 ALA A CA 1
ATOM 746 C C . ALA A 1 94 ? 17.284 8.735 -6.039 1.00 46.31 94 ALA A C 1
ATOM 748 O O . ALA A 1 94 ? 17.527 7.537 -6.128 1.00 46.31 94 ALA A O 1
ATOM 749 N N . HIS A 1 95 ? 17.784 9.627 -6.892 1.00 43.94 95 HIS A N 1
ATOM 750 C CA . HIS A 1 95 ? 18.710 9.381 -8.009 1.00 43.94 95 HIS A CA 1
ATOM 751 C C . HIS A 1 95 ? 20.021 8.629 -7.651 1.00 43.94 95 HIS A C 1
ATOM 753 O O . HIS A 1 95 ? 20.957 8.565 -8.448 1.00 43.94 95 HIS A O 1
ATOM 759 N N . ARG A 1 96 ? 20.143 8.069 -6.445 1.00 43.91 96 ARG A N 1
ATOM 760 C CA . ARG A 1 96 ? 21.272 7.267 -5.983 1.00 43.91 96 ARG A CA 1
ATOM 761 C C . ARG A 1 96 ? 20.710 5.977 -5.415 1.00 43.91 96 ARG A C 1
ATOM 763 O O . ARG A 1 96 ? 19.974 6.018 -4.439 1.00 43.91 96 ARG A O 1
ATOM 770 N N . LYS A 1 97 ? 21.122 4.865 -6.026 1.00 51.56 97 LYS A N 1
ATOM 771 C CA . LYS A 1 97 ? 20.964 3.453 -5.636 1.00 51.56 97 LYS A CA 1
ATOM 772 C C . LYS A 1 97 ? 21.321 3.190 -4.158 1.00 51.56 97 LYS A C 1
ATOM 774 O O . LYS A 1 97 ? 22.314 2.528 -3.845 1.00 51.56 97 LYS A O 1
ATOM 779 N N . GLY A 1 98 ? 20.541 3.750 -3.240 1.00 58.06 98 GLY A N 1
ATOM 780 C CA . GLY A 1 98 ? 20.678 3.571 -1.806 1.00 58.06 98 GLY A CA 1
ATOM 781 C C . GLY A 1 98 ? 20.370 2.130 -1.422 1.00 58.06 98 GLY A C 1
ATOM 782 O O . GLY A 1 98 ? 19.679 1.408 -2.140 1.00 58.06 98 GLY A O 1
ATOM 783 N N . GLU A 1 99 ? 20.904 1.708 -0.284 1.00 59.94 99 GLU A N 1
ATOM 784 C CA . GLU A 1 99 ? 20.653 0.385 0.292 1.00 59.94 99 GLU A CA 1
ATOM 785 C C . GLU A 1 99 ? 19.148 0.117 0.476 1.00 59.94 99 GLU A C 1
ATOM 787 O O . GLU A 1 99 ? 18.686 -0.991 0.229 1.00 59.94 99 GLU A O 1
ATOM 792 N N . GLU A 1 100 ? 18.368 1.152 0.803 1.00 62.41 100 GLU A N 1
ATOM 793 C CA . GLU A 1 100 ? 16.915 1.062 0.988 1.00 62.41 100 GLU A CA 1
ATOM 794 C C . GLU A 1 100 ? 16.153 0.802 -0.316 1.00 62.41 100 GLU A C 1
ATOM 796 O O . GLU A 1 100 ? 15.270 -0.053 -0.332 1.00 62.41 100 GLU A O 1
ATOM 801 N N . PHE A 1 101 ? 16.528 1.453 -1.428 1.00 65.44 101 PHE A N 1
AT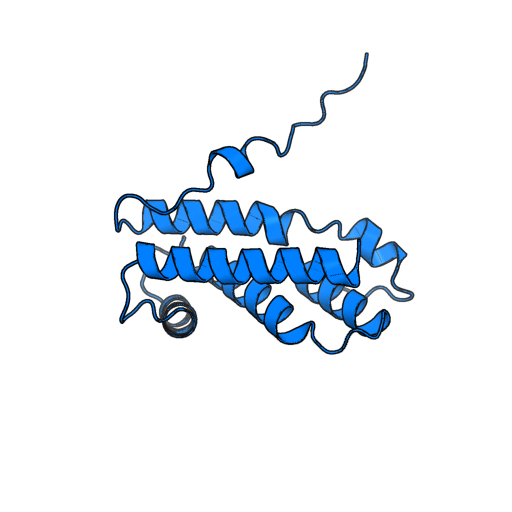OM 802 C CA . PHE A 1 101 ? 15.950 1.127 -2.737 1.00 65.44 101 PHE A CA 1
ATOM 803 C C . PHE A 1 101 ? 16.246 -0.329 -3.086 1.00 65.44 101 PHE A C 1
ATOM 805 O O . PHE A 1 101 ? 15.330 -1.046 -3.453 1.00 65.44 101 PHE A O 1
ATOM 812 N N . ARG A 1 102 ? 17.491 -0.794 -2.893 1.00 65.25 102 ARG A N 1
ATOM 813 C CA . ARG A 1 102 ? 17.867 -2.197 -3.136 1.00 65.25 102 ARG A CA 1
ATOM 814 C C . ARG A 1 102 ? 17.085 -3.175 -2.260 1.00 65.25 102 ARG A C 1
ATOM 816 O O . ARG A 1 102 ? 16.534 -4.128 -2.783 1.00 65.25 102 ARG A O 1
ATOM 823 N N . LYS A 1 103 ? 16.942 -2.915 -0.959 1.00 69.38 103 LYS A N 1
ATOM 824 C CA . LYS A 1 103 ? 16.151 -3.770 -0.054 1.00 69.38 103 LYS A CA 1
ATOM 825 C C . LYS A 1 103 ? 14.691 -3.875 -0.479 1.00 69.38 103 LYS A C 1
ATOM 827 O O . LYS A 1 103 ? 14.118 -4.961 -0.441 1.00 69.38 103 LYS A O 1
ATOM 832 N N . VAL A 1 104 ? 14.075 -2.752 -0.843 1.00 67.69 104 VAL A N 1
ATOM 833 C CA . VAL A 1 104 ? 12.681 -2.724 -1.303 1.00 67.69 104 VAL A CA 1
ATOM 834 C C . VAL A 1 104 ? 12.576 -3.382 -2.680 1.00 67.69 104 VAL A C 1
ATOM 836 O O . VAL A 1 104 ? 11.673 -4.178 -2.908 1.00 67.69 104 VAL A O 1
ATOM 839 N N . ALA A 1 105 ? 13.553 -3.145 -3.551 1.00 68.06 105 ALA A N 1
ATOM 840 C CA . ALA A 1 105 ? 13.691 -3.775 -4.852 1.00 68.06 105 ALA A CA 1
ATOM 841 C C . ALA A 1 105 ? 13.759 -5.303 -4.748 1.00 68.06 105 ALA A C 1
ATOM 843 O O . ALA A 1 105 ? 12.997 -5.990 -5.422 1.00 68.06 105 ALA A O 1
ATOM 844 N N . THR A 1 106 ? 14.558 -5.846 -3.829 1.00 73.00 106 THR A N 1
ATOM 845 C CA . THR A 1 106 ? 14.617 -7.288 -3.557 1.00 73.00 106 THR A CA 1
ATOM 846 C C . THR A 1 106 ? 13.259 -7.854 -3.121 1.00 73.00 106 THR A C 1
ATOM 848 O O . THR A 1 106 ? 12.904 -8.954 -3.531 1.00 73.00 106 THR A O 1
ATOM 851 N N . ARG A 1 107 ? 12.442 -7.114 -2.350 1.00 75.31 107 ARG A N 1
ATOM 852 C CA . ARG A 1 107 ? 11.085 -7.563 -1.941 1.00 75.31 107 ARG A CA 1
ATOM 853 C C . ARG A 1 107 ? 10.099 -7.683 -3.104 1.00 75.31 107 ARG A C 1
ATOM 855 O O . ARG A 1 107 ? 9.096 -8.393 -2.983 1.00 75.31 107 ARG A O 1
ATOM 862 N N . PHE A 1 108 ? 10.379 -6.973 -4.190 1.00 71.56 108 PHE A N 1
ATOM 863 C CA . PHE A 1 108 ? 9.649 -7.025 -5.451 1.00 71.56 108 PHE A CA 1
ATOM 864 C C . PHE A 1 108 ? 10.424 -7.782 -6.545 1.00 71.56 108 PHE A C 1
ATOM 866 O O . PHE A 1 108 ? 10.020 -7.754 -7.702 1.00 71.56 108 PHE A O 1
ATOM 873 N N . SER A 1 109 ? 11.534 -8.446 -6.197 1.00 69.75 109 SER A N 1
ATOM 874 C CA . SER A 1 109 ? 12.408 -9.168 -7.134 1.00 69.75 109 SER A CA 1
ATOM 875 C C . SER A 1 109 ? 12.889 -8.326 -8.330 1.00 69.75 109 SER A C 1
ATOM 877 O O . SER A 1 109 ? 13.089 -8.846 -9.423 1.00 69.75 109 SER A O 1
ATOM 879 N N . LEU A 1 110 ? 13.113 -7.026 -8.120 1.00 67.62 110 LEU A N 1
ATOM 880 C CA . LEU A 1 110 ? 13.544 -6.060 -9.146 1.00 67.62 110 LEU A CA 1
ATOM 881 C C . LEU A 1 110 ? 14.937 -6.339 -9.744 1.00 67.62 110 LEU A C 1
ATOM 883 O O . LEU A 1 110 ? 15.269 -5.768 -10.774 1.00 67.62 110 LEU A O 1
ATOM 887 N N . GLU A 1 111 ? 15.765 -7.181 -9.119 1.00 66.00 111 GLU A N 1
ATOM 888 C CA . GLU A 1 111 ? 17.085 -7.561 -9.659 1.00 66.00 111 GLU A CA 1
ATOM 889 C C . GLU A 1 111 ? 17.001 -8.703 -10.689 1.00 66.00 111 GLU A C 1
ATOM 891 O O . GLU A 1 111 ? 17.918 -8.876 -11.487 1.00 66.00 111 GLU A O 1
ATOM 896 N N . GLU A 1 112 ? 15.895 -9.454 -10.698 1.00 71.19 112 GLU A N 1
ATOM 897 C CA . GLU A 1 112 ? 15.689 -10.635 -11.552 1.00 71.19 112 GLU A CA 1
ATOM 898 C C . GLU A 1 112 ? 14.591 -10.425 -12.610 1.00 71.19 112 GLU A C 1
ATOM 900 O O . GLU A 1 112 ? 14.405 -11.262 -13.494 1.00 71.19 112 GLU A O 1
ATOM 905 N N . LYS A 1 113 ? 13.848 -9.314 -12.525 1.00 73.56 113 LYS A N 1
ATOM 906 C CA . LYS A 1 113 ? 12.676 -9.004 -13.353 1.00 73.56 113 LYS A CA 1
ATOM 907 C C . LYS A 1 113 ? 12.808 -7.623 -13.999 1.00 73.56 113 LYS A C 1
ATOM 909 O O . LYS A 1 113 ? 13.432 -6.728 -13.439 1.00 73.56 113 LYS A O 1
ATOM 914 N N . THR A 1 114 ? 12.172 -7.434 -15.154 1.00 79.81 114 THR A N 1
ATOM 915 C CA . THR A 1 114 ? 12.024 -6.106 -15.779 1.00 79.81 114 THR A CA 1
ATOM 916 C C . THR A 1 114 ? 11.133 -5.203 -14.921 1.00 79.81 114 THR A C 1
ATOM 918 O O . THR A 1 114 ? 10.286 -5.706 -14.172 1.00 79.81 114 THR A O 1
ATOM 921 N N . LEU A 1 115 ? 11.257 -3.872 -15.035 1.00 80.12 115 LEU A N 1
ATOM 922 C CA . LEU A 1 115 ? 10.386 -2.949 -14.288 1.00 80.12 115 LEU A CA 1
ATOM 923 C C . LEU A 1 115 ? 8.912 -3.169 -14.645 1.00 80.12 115 LEU A C 1
ATOM 925 O O . LEU A 1 115 ? 8.045 -3.047 -13.781 1.00 80.12 115 LEU A O 1
ATOM 929 N N . THR A 1 116 ? 8.633 -3.551 -15.894 1.00 80.25 116 THR A N 1
ATOM 930 C CA . THR A 1 116 ? 7.301 -3.959 -16.355 1.00 80.25 116 THR A CA 1
ATOM 931 C C . THR A 1 116 ? 6.777 -5.158 -15.565 1.00 80.25 116 THR A C 1
ATOM 933 O O . THR A 1 116 ? 5.716 -5.052 -14.955 1.00 80.25 116 THR A O 1
ATOM 936 N N . ALA A 1 117 ? 7.530 -6.261 -15.501 1.00 81.88 117 ALA A N 1
ATOM 937 C CA . ALA A 1 117 ? 7.108 -7.469 -14.788 1.00 81.88 117 ALA A CA 1
ATOM 938 C C . ALA A 1 117 ? 6.954 -7.230 -13.277 1.00 81.88 117 ALA A C 1
ATOM 940 O O . ALA A 1 117 ? 6.064 -7.786 -12.633 1.00 81.88 117 ALA A O 1
ATOM 941 N N . VAL A 1 118 ? 7.792 -6.368 -12.695 1.00 83.88 118 VAL A N 1
ATOM 942 C CA . VAL A 1 118 ? 7.607 -5.952 -11.303 1.00 83.88 118 VAL A CA 1
ATOM 943 C C . VAL A 1 118 ? 6.341 -5.128 -11.126 1.00 83.88 118 VAL A C 1
ATOM 945 O O . VAL A 1 118 ? 5.603 -5.333 -10.161 1.00 83.88 118 VAL A O 1
ATOM 948 N N . PHE A 1 119 ? 6.068 -4.196 -12.035 1.00 86.00 119 PHE A N 1
ATOM 949 C CA . PHE A 1 119 ? 4.870 -3.381 -11.930 1.00 86.00 119 PHE A CA 1
ATOM 950 C C . PHE A 1 119 ? 3.589 -4.206 -12.119 1.00 86.00 119 PHE A C 1
ATOM 952 O O . PHE A 1 119 ? 2.612 -3.971 -11.413 1.00 86.00 119 PHE A O 1
ATOM 959 N N . GLU A 1 120 ? 3.600 -5.222 -12.983 1.00 86.31 120 GLU A N 1
ATOM 960 C CA . GLU A 1 120 ? 2.512 -6.205 -13.090 1.00 86.31 120 GLU A CA 1
ATOM 961 C C . GLU A 1 120 ? 2.251 -6.917 -11.756 1.00 86.31 120 GLU A C 1
ATOM 963 O O . GLU A 1 120 ? 1.106 -7.007 -11.315 1.00 86.31 120 GLU A O 1
ATOM 968 N N . GLU A 1 121 ? 3.302 -7.350 -11.055 1.00 87.00 121 GLU A N 1
ATOM 969 C CA . GLU A 1 121 ? 3.161 -7.964 -9.731 1.00 87.00 121 GLU A CA 1
ATOM 970 C C . GLU A 1 121 ? 2.622 -6.974 -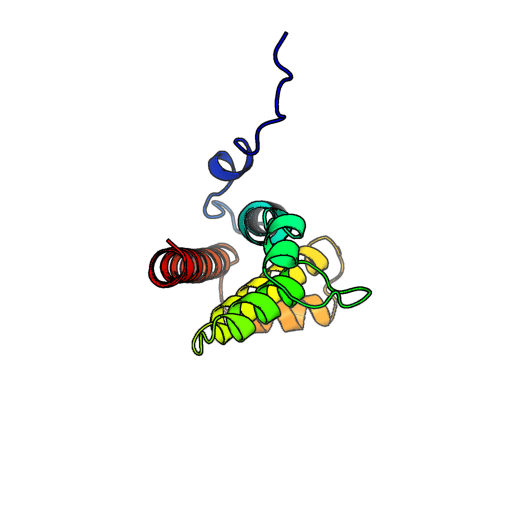8.683 1.00 87.00 121 GLU A C 1
ATOM 972 O O . GLU A 1 121 ? 1.811 -7.337 -7.827 1.00 87.00 121 GLU A O 1
ATOM 977 N N . ILE A 1 122 ? 3.031 -5.704 -8.753 1.00 90.50 122 ILE A N 1
ATOM 978 C CA . ILE A 1 122 ? 2.478 -4.637 -7.911 1.00 90.50 122 ILE A CA 1
ATOM 979 C C . ILE A 1 122 ? 0.970 -4.473 -8.169 1.00 90.50 122 ILE A C 1
ATOM 981 O O . ILE A 1 122 ? 0.206 -4.339 -7.209 1.00 90.50 122 ILE A O 1
ATOM 985 N N . LEU A 1 123 ? 0.531 -4.510 -9.430 1.00 90.75 123 LEU A N 1
ATOM 986 C CA . LEU A 1 123 ? -0.884 -4.415 -9.803 1.00 90.75 123 LEU A CA 1
ATOM 987 C C . LEU A 1 123 ? -1.693 -5.645 -9.372 1.00 90.75 123 LEU A C 1
ATOM 989 O O . LEU A 1 123 ? -2.825 -5.493 -8.913 1.00 90.75 123 LEU A O 1
ATOM 993 N N . ASP A 1 124 ? -1.128 -6.848 -9.453 1.00 91.00 124 ASP A N 1
ATOM 994 C CA . ASP A 1 124 ? -1.770 -8.065 -8.940 1.00 91.00 124 ASP A CA 1
ATOM 995 C C . ASP A 1 124 ? -1.982 -7.974 -7.419 1.00 91.00 124 ASP A C 1
ATOM 997 O O . ASP A 1 124 ? -3.093 -8.158 -6.918 1.00 91.00 124 ASP A O 1
ATOM 1001 N N . ARG A 1 125 ? -0.953 -7.562 -6.666 1.00 93.12 125 ARG A N 1
ATOM 1002 C CA . ARG A 1 125 ? -1.073 -7.333 -5.214 1.00 93.12 125 ARG A CA 1
ATOM 1003 C C . ARG A 1 125 ? -2.072 -6.217 -4.881 1.00 93.12 125 ARG A C 1
ATOM 1005 O O . ARG A 1 125 ? -2.814 -6.345 -3.904 1.00 93.12 125 ARG A O 1
ATOM 1012 N N . ALA A 1 126 ? -2.128 -5.156 -5.689 1.00 93.50 126 ALA A N 1
ATOM 1013 C CA . ALA A 1 126 ? -3.134 -4.102 -5.563 1.00 93.50 126 ALA A CA 1
ATOM 1014 C C . ALA A 1 126 ? -4.554 -4.636 -5.791 1.00 93.50 126 ALA A C 1
ATOM 1016 O O . ALA A 1 126 ? -5.454 -4.320 -5.018 1.00 93.50 126 ALA A O 1
ATOM 1017 N N . THR A 1 127 ? -4.745 -5.478 -6.805 1.00 92.94 127 THR A N 1
ATOM 1018 C CA . THR A 1 127 ? -6.039 -6.096 -7.119 1.00 92.94 127 THR A CA 1
ATOM 1019 C C . THR A 1 127 ? -6.510 -6.963 -5.958 1.00 92.94 127 THR A C 1
ATOM 1021 O O . THR A 1 127 ? -7.595 -6.731 -5.434 1.00 92.94 127 THR A O 1
ATOM 1024 N N . ARG A 1 128 ? -5.648 -7.852 -5.448 1.00 94.00 128 ARG A N 1
ATOM 1025 C CA . ARG A 1 128 ? -5.948 -8.678 -4.266 1.00 94.00 128 ARG A CA 1
ATOM 1026 C C . ARG A 1 128 ? -6.285 -7.843 -3.033 1.00 94.00 128 ARG A C 1
ATOM 1028 O O . ARG A 1 128 ? -7.121 -8.234 -2.226 1.00 94.00 128 ARG A O 1
ATOM 1035 N N . PHE A 1 129 ? -5.626 -6.696 -2.852 1.00 94.56 129 PHE A N 1
ATOM 1036 C CA . PHE A 1 129 ? -5.971 -5.766 -1.778 1.00 94.56 129 PHE A CA 1
ATOM 1037 C C . PHE A 1 129 ? -7.371 -5.176 -1.949 1.00 94.56 129 PHE A C 1
ATOM 1039 O O . PHE A 1 129 ? -8.137 -5.157 -0.991 1.00 94.56 129 PHE A O 1
ATOM 1046 N N . LEU A 1 130 ? -7.724 -4.725 -3.151 1.00 92.62 130 LEU A N 1
ATOM 1047 C CA . LEU A 1 130 ? -9.059 -4.196 -3.423 1.00 92.62 130 LEU A CA 1
ATOM 1048 C C . LEU A 1 130 ? -10.144 -5.270 -3.270 1.00 92.62 130 LEU A C 1
ATOM 1050 O O . LEU A 1 130 ? -11.204 -4.979 -2.723 1.00 92.62 130 LEU A O 1
ATOM 1054 N N . GLU A 1 131 ? -9.872 -6.507 -3.684 1.00 93.31 131 GLU A N 1
ATOM 1055 C CA . GLU A 1 131 ? -10.759 -7.652 -3.453 1.00 93.31 131 GLU A CA 1
ATOM 1056 C C . GLU A 1 131 ? -10.936 -7.934 -1.962 1.00 93.31 131 GLU A C 1
ATOM 1058 O O . GLU A 1 131 ? -12.062 -8.068 -1.500 1.00 93.31 131 GLU A O 1
ATOM 1063 N N . TYR A 1 132 ? -9.854 -7.912 -1.183 1.00 93.44 132 TYR A N 1
ATOM 1064 C CA . TYR A 1 132 ? -9.932 -8.038 0.271 1.00 93.44 132 TYR A CA 1
ATOM 1065 C C . TYR A 1 132 ? -10.809 -6.946 0.903 1.00 93.44 132 TYR A C 1
ATOM 1067 O O . TYR A 1 132 ? -11.642 -7.239 1.760 1.00 93.44 132 TYR A O 1
ATOM 1075 N N . LEU A 1 133 ? -10.657 -5.684 0.482 1.00 90.56 133 LEU A N 1
ATOM 1076 C CA . LEU A 1 133 ? -11.519 -4.604 0.969 1.00 90.56 133 LEU A CA 1
ATOM 1077 C C . LEU A 1 133 ? -12.977 -4.844 0.583 1.00 90.56 133 LEU A C 1
ATOM 1079 O O . LEU A 1 133 ? -13.856 -4.670 1.420 1.00 90.56 133 LEU A O 1
ATOM 1083 N N . ARG A 1 134 ? -13.230 -5.253 -0.663 1.00 90.50 134 ARG A N 1
ATOM 1084 C CA . ARG A 1 134 ? -14.576 -5.564 -1.139 1.00 90.50 134 ARG A CA 1
ATOM 1085 C C . ARG A 1 134 ? -15.211 -6.680 -0.317 1.00 90.50 134 ARG A C 1
ATOM 1087 O O . ARG A 1 134 ? -16.356 -6.543 0.068 1.00 90.50 134 ARG A O 1
ATOM 1094 N N . ASP A 1 135 ? -14.479 -7.745 -0.027 1.00 91.50 135 ASP A N 1
ATOM 1095 C CA . ASP A 1 135 ? -15.046 -8.933 0.610 1.00 91.50 135 ASP A CA 1
ATOM 1096 C C . ASP A 1 135 ? -15.225 -8.768 2.135 1.00 91.50 135 ASP A C 1
ATOM 1098 O O . ASP A 1 135 ? -16.001 -9.499 2.751 1.00 91.50 135 ASP A O 1
ATOM 1102 N N . LYS A 1 136 ? -14.493 -7.838 2.771 1.00 89.38 136 LYS A N 1
ATOM 1103 C CA . LYS A 1 136 ? -14.516 -7.635 4.235 1.00 89.38 136 LYS A CA 1
ATOM 1104 C C . LYS A 1 136 ? -15.186 -6.341 4.695 1.00 89.38 136 LYS A C 1
ATOM 1106 O O . LYS A 1 136 ? -15.601 -6.270 5.852 1.00 89.38 136 LYS A O 1
ATOM 1111 N N . LEU A 1 137 ? -15.204 -5.298 3.865 1.00 82.19 137 LEU A N 1
ATOM 1112 C CA . LEU A 1 137 ? -15.620 -3.942 4.256 1.00 82.19 137 LEU A CA 1
ATOM 1113 C C . LEU A 1 137 ? -16.769 -3.365 3.421 1.00 82.19 137 LEU A C 1
ATOM 1115 O O . LEU A 1 137 ? -17.319 -2.343 3.839 1.00 82.19 137 LEU A O 1
ATOM 1119 N N . LEU A 1 138 ? -17.106 -3.967 2.277 1.00 73.38 138 LEU A N 1
ATOM 1120 C CA . LEU A 1 138 ? -18.221 -3.566 1.411 1.00 73.38 138 LEU A CA 1
ATOM 1121 C C . LEU A 1 138 ? -19.296 -4.656 1.383 1.00 73.38 138 LEU A C 1
ATOM 1123 O O . LEU A 1 138 ? -20.471 -4.271 1.199 1.00 73.38 138 LEU A O 1
#

Radius of gyration: 16.39 Å; chains: 1; bounding box: 44×40×43 Å

Secondary structure (DSSP, 8-state):
-------GGGTTTT----SS--HHHHHHHHHHHHIIIIIT--HHHHHHT-SS--TT--HHHHHHHHHHHTT-SS-HHHHHHHHHHHHHHHHHT-SS--HHHHHHHHHTTTTTS-HHHHHHHHHHHHHHHHHHHHHHH-

Sequence (138 aa):
MSKETGCSTHFYTALRIPLVDVQSEFDSQVLALTKILVDSLNEEKIQEQLSTKIKGEKGISKFERFLSTKGFTDYQPHIKFLRDLQSLRSSGSAHRKGEEFRKVATRFSLEEKTLTAVFEEILDRATRFLEYLRDKLL

Foldseek 3Di:
DDDDDPDPVPLVVLQDQPPDLDLVSLLVNLVSVLCVPFVPQPLPVLVVQPPDDDPPDGRLNSVVVSCVVVVNDPCVLVSVLSVLSVQCNVCSVPPDPDPSNVVSCVVLVVVPDGSSVSVVVNVVSVVVNVVVCVVPPD